Protein AF-A0A0S8CHD1-F1 (afdb_monomer_lite)

pLDDT: mean 83.6, std 21.42, range [40.16, 98.88]

Secondary structure (DSSP, 8-state):
-------------------------SSHHHHHHHHHHHHHHHHHHHHHTTGGG-S-HHHHHHHHHHHHHIIIII--SHHHHHHHHHHHHHHHHHHHHH-TT-HHHHHHHHHHHHHHHHHH-

Sequence (121 aa):
MMSRYVGLGVLLLIIGIFCCPRGVLKAEDSIDRQFPVDLERELESLERDGTAYSKDPDRLLRLASLYLDLGYGGYVEREKKVAAFQEGARVAQKALDLRESSADAHFLYAANLGSAAELQG

Radius of gyration: 26.22 Å; chains: 1; bounding box: 28×68×70 Å

Structure (mmCIF, N/CA/C/O backbone):
data_AF-A0A0S8CHD1-F1
#
_entry.id   AF-A0A0S8CHD1-F1
#
loop_
_atom_site.group_PDB
_atom_site.id
_atom_site.type_symbol
_atom_site.label_atom_id
_atom_site.label_alt_id
_atom_site.label_comp_id
_atom_site.label_asym_id
_atom_site.label_entity_id
_atom_site.label_seq_id
_atom_site.pdbx_PDB_ins_code
_atom_site.Cartn_x
_atom_site.Cartn_y
_atom_site.Cartn_z
_atom_site.occupancy
_atom_site.B_iso_or_equiv
_atom_site.auth_seq_id
_atom_site.auth_comp_id
_atom_site.auth_asym_id
_atom_site.auth_atom_id
_atom_site.pdbx_PDB_model_num
ATOM 1 N N . MET A 1 1 ? 10.394 -53.719 -44.410 1.00 45.16 1 MET A N 1
ATOM 2 C CA . MET A 1 1 ? 11.456 -52.706 -44.590 1.00 45.16 1 MET A CA 1
ATOM 3 C C . MET A 1 1 ? 11.428 -52.282 -46.055 1.00 45.16 1 MET A C 1
ATOM 5 O O . MET A 1 1 ? 11.397 -53.167 -46.894 1.00 45.16 1 MET A O 1
ATOM 9 N N . MET A 1 2 ? 11.388 -50.968 -46.318 1.00 40.81 2 MET A N 1
ATOM 10 C CA . MET A 1 2 ? 11.437 -50.290 -47.632 1.00 40.81 2 MET A CA 1
ATOM 11 C C . MET A 1 2 ? 10.155 -50.281 -48.489 1.00 40.81 2 MET A C 1
ATOM 13 O O . MET A 1 2 ? 9.961 -51.125 -49.353 1.00 40.81 2 MET A O 1
ATOM 17 N N . SER A 1 3 ? 9.348 -49.225 -48.325 1.00 44.91 3 SER A N 1
ATOM 18 C CA . SER A 1 3 ? 8.516 -48.680 -49.406 1.00 44.91 3 SER A CA 1
ATOM 19 C C . SER A 1 3 ? 9.096 -47.315 -49.791 1.00 44.91 3 SER A C 1
ATOM 21 O O . SER A 1 3 ? 9.226 -46.432 -48.944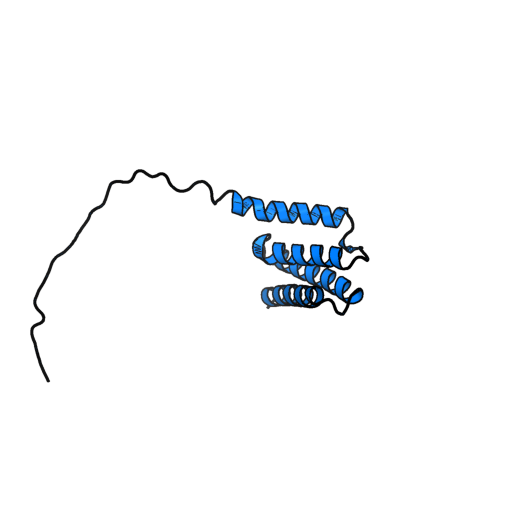 1.00 44.91 3 SER A O 1
ATOM 23 N N . ARG A 1 4 ? 9.567 -47.199 -51.037 1.00 51.22 4 ARG A N 1
ATOM 24 C CA . ARG A 1 4 ? 10.183 -46.004 -51.639 1.00 51.22 4 ARG A CA 1
ATOM 25 C C . ARG A 1 4 ? 9.171 -45.351 -52.586 1.00 51.22 4 ARG A C 1
ATOM 27 O O . ARG A 1 4 ? 8.297 -46.039 -53.097 1.00 51.22 4 ARG A O 1
ATOM 34 N N . TYR A 1 5 ? 9.409 -44.069 -52.872 1.00 48.31 5 TYR A N 1
ATOM 35 C CA . TYR A 1 5 ? 8.730 -43.183 -53.835 1.00 48.31 5 TYR A CA 1
ATOM 36 C C . TYR A 1 5 ? 7.567 -42.348 -53.284 1.00 48.31 5 TYR A C 1
ATOM 38 O O . TYR A 1 5 ? 6.410 -42.504 -53.656 1.00 48.31 5 TYR A O 1
ATOM 46 N N . VAL A 1 6 ? 7.928 -41.373 -52.443 1.00 51.12 6 VAL A N 1
ATOM 47 C CA . VAL A 1 6 ? 7.167 -40.126 -52.294 1.00 51.12 6 VAL A CA 1
ATOM 48 C C . VAL A 1 6 ? 7.444 -39.275 -53.532 1.00 51.12 6 VAL A C 1
ATOM 50 O O . VAL A 1 6 ? 8.598 -38.998 -53.862 1.00 51.12 6 VAL A O 1
ATOM 53 N N . GLY A 1 7 ? 6.368 -38.945 -54.241 1.00 42.25 7 GLY A N 1
ATOM 54 C CA . GLY A 1 7 ? 6.369 -38.182 -55.477 1.00 42.25 7 GLY A CA 1
ATOM 55 C C . GLY A 1 7 ? 6.940 -36.779 -55.308 1.00 42.25 7 GLY A C 1
ATOM 56 O O . GLY A 1 7 ? 6.592 -36.032 -54.397 1.00 42.25 7 GLY A O 1
ATOM 57 N N . LEU A 1 8 ? 7.812 -36.459 -56.253 1.00 50.09 8 LEU A N 1
ATOM 58 C CA . LEU A 1 8 ? 8.319 -35.148 -56.609 1.00 50.09 8 LEU A CA 1
ATOM 59 C C . LEU A 1 8 ? 7.139 -34.215 -56.943 1.00 50.09 8 LEU A C 1
ATOM 61 O O . LEU A 1 8 ? 6.443 -34.427 -57.932 1.00 50.09 8 LEU A O 1
ATOM 65 N N . GLY A 1 9 ? 6.912 -33.195 -56.120 1.00 40.16 9 GLY A N 1
ATOM 66 C CA . GLY A 1 9 ? 5.861 -32.195 -56.317 1.00 40.16 9 GLY A CA 1
ATOM 67 C C . GLY A 1 9 ? 6.353 -30.818 -55.904 1.00 40.16 9 GLY A C 1
ATOM 68 O O . GLY A 1 9 ? 5.960 -30.288 -54.872 1.00 40.16 9 GLY A O 1
ATOM 69 N N . VAL A 1 10 ? 7.272 -30.272 -56.696 1.00 48.75 10 VAL A N 1
ATOM 70 C CA . VAL A 1 10 ? 7.695 -28.874 -56.627 1.00 48.75 10 VAL A CA 1
ATOM 71 C C . VAL A 1 10 ? 6.518 -28.006 -57.069 1.00 48.75 10 VAL A C 1
ATOM 73 O O . VAL A 1 10 ? 6.137 -28.048 -58.235 1.00 48.75 10 VAL A O 1
ATOM 76 N N . LEU A 1 11 ? 5.977 -27.183 -56.171 1.00 42.44 11 LEU A N 1
ATOM 77 C CA . LEU A 1 11 ? 5.302 -25.953 -56.574 1.00 42.44 11 LEU A CA 1
ATOM 78 C C . LEU A 1 11 ? 5.588 -24.849 -55.553 1.00 42.44 11 LEU A C 1
ATOM 80 O O . LEU A 1 11 ? 4.980 -24.755 -54.491 1.00 42.44 11 LEU A O 1
ATOM 84 N N . LEU A 1 12 ? 6.579 -24.037 -55.911 1.00 46.00 12 LEU A N 1
ATOM 85 C CA . LEU A 1 12 ? 6.878 -22.734 -55.335 1.00 46.00 12 LEU A CA 1
ATOM 86 C C . LEU A 1 12 ? 5.652 -21.823 -55.473 1.00 46.00 12 LEU A C 1
ATOM 88 O O . LEU A 1 12 ? 5.236 -21.537 -56.594 1.00 46.00 12 LEU A O 1
ATOM 92 N N . LEU A 1 13 ? 5.119 -21.318 -54.359 1.00 43.66 13 LEU A N 1
ATOM 93 C CA . LEU A 1 13 ? 4.198 -20.181 -54.364 1.00 43.66 13 LEU A CA 1
ATOM 94 C C . LEU A 1 13 ? 4.924 -18.982 -53.750 1.00 43.66 13 LEU A C 1
ATOM 96 O O . LEU A 1 13 ? 5.023 -18.819 -52.537 1.00 43.66 13 LEU A O 1
ATOM 100 N N . ILE A 1 14 ? 5.521 -18.200 -54.643 1.00 53.75 14 ILE A N 1
ATOM 101 C CA . ILE A 1 14 ? 6.293 -16.993 -54.374 1.00 53.75 14 ILE A CA 1
ATOM 102 C C . ILE A 1 14 ? 5.378 -15.798 -54.701 1.00 53.75 14 ILE A C 1
ATOM 104 O O . ILE A 1 14 ? 4.927 -15.659 -55.832 1.00 53.75 14 ILE A O 1
ATOM 108 N N . ILE A 1 15 ? 5.183 -14.935 -53.700 1.00 52.44 15 ILE A N 1
ATOM 109 C CA . ILE A 1 15 ? 4.872 -13.494 -53.783 1.00 52.44 15 ILE A CA 1
ATOM 110 C C . ILE A 1 15 ? 3.468 -13.097 -54.276 1.00 52.44 15 ILE A C 1
ATOM 112 O O . ILE A 1 15 ? 3.199 -12.942 -55.461 1.00 52.44 15 ILE A O 1
ATOM 116 N N . GLY A 1 16 ? 2.624 -12.752 -53.300 1.00 43.81 16 GLY A N 1
ATOM 117 C CA . GLY A 1 16 ? 1.519 -11.801 -53.435 1.00 43.81 16 GLY A CA 1
ATOM 118 C C . GLY A 1 16 ? 1.711 -10.648 -52.449 1.00 43.81 16 GLY A C 1
ATOM 119 O O . GLY A 1 16 ? 0.985 -10.530 -51.468 1.00 43.81 16 GLY A O 1
ATOM 120 N N . ILE A 1 17 ? 2.756 -9.846 -52.664 1.00 61.22 17 ILE A N 1
ATOM 121 C CA . ILE A 1 17 ? 2.949 -8.552 -52.002 1.00 61.22 17 ILE A CA 1
ATOM 122 C C . ILE A 1 17 ? 2.082 -7.517 -52.734 1.00 61.22 17 ILE A C 1
ATOM 124 O O . ILE A 1 17 ? 2.047 -7.506 -53.960 1.00 61.22 17 ILE A O 1
ATOM 128 N N . PHE A 1 18 ? 1.499 -6.601 -51.952 1.00 51.38 18 PHE A N 1
ATOM 129 C CA . PHE A 1 18 ? 0.943 -5.296 -52.340 1.00 51.38 18 PHE A CA 1
ATOM 130 C C . PHE A 1 18 ? -0.559 -5.214 -52.674 1.00 51.38 18 PHE A C 1
ATOM 132 O O . PHE A 1 18 ? -0.959 -5.264 -53.828 1.00 51.38 18 PHE A O 1
ATOM 139 N N . CYS A 1 19 ? -1.375 -4.917 -51.653 1.00 42.34 19 CYS A N 1
ATOM 140 C CA . CYS A 1 19 ? -2.244 -3.729 -51.677 1.00 42.34 19 CYS A CA 1
ATOM 141 C C . CYS A 1 19 ? -2.765 -3.419 -50.259 1.00 42.34 19 CYS A C 1
ATOM 143 O O . CYS A 1 19 ? -3.839 -3.852 -49.855 1.00 42.34 19 CYS A O 1
ATOM 145 N N . CYS A 1 20 ? -1.985 -2.664 -49.484 1.00 43.50 20 CYS A N 1
ATOM 146 C CA . CYS A 1 20 ? -2.518 -1.911 -48.347 1.00 43.50 20 CYS A CA 1
ATOM 147 C C . CYS A 1 20 ? -3.349 -0.739 -48.906 1.00 43.50 20 CYS A C 1
ATOM 149 O O . CYS A 1 20 ? -2.931 -0.124 -49.888 1.00 43.50 20 CYS A O 1
ATOM 151 N N . PRO A 1 21 ? -4.413 -0.323 -48.209 1.00 49.16 21 PRO A N 1
ATOM 152 C CA . PRO A 1 21 ? -4.235 0.948 -47.531 1.00 49.16 21 PRO A CA 1
ATOM 153 C C . PRO A 1 21 ? -4.288 0.764 -46.019 1.00 49.16 21 PRO A C 1
ATOM 155 O O . PRO A 1 21 ? -5.255 0.288 -45.432 1.00 49.16 21 PRO A O 1
ATOM 158 N N . ARG A 1 22 ? -3.168 1.180 -45.430 1.00 53.41 22 ARG A N 1
ATOM 159 C CA . ARG A 1 22 ? -2.948 1.499 -44.026 1.00 53.41 22 ARG A CA 1
ATOM 160 C C . ARG A 1 22 ? -4.105 2.339 -43.491 1.00 53.41 22 ARG A C 1
ATOM 162 O O . ARG A 1 22 ? -4.369 3.422 -44.004 1.00 53.41 22 ARG A O 1
ATOM 169 N N . GLY A 1 23 ? -4.717 1.862 -42.420 1.00 46.25 23 GLY A N 1
ATOM 170 C CA . GLY A 1 23 ? -5.707 2.610 -41.657 1.00 46.25 23 GLY A CA 1
ATOM 171 C C . GLY A 1 23 ? -5.963 1.984 -40.294 1.00 46.25 23 GLY A C 1
ATOM 172 O O . GLY A 1 23 ? -7.105 1.922 -39.867 1.00 46.25 23 GLY A O 1
ATOM 173 N N . VAL A 1 24 ? -4.931 1.455 -39.635 1.00 56.62 24 VAL A N 1
ATOM 174 C CA . VAL A 1 24 ? -5.034 0.928 -38.268 1.00 56.62 24 VAL A CA 1
ATOM 175 C C . VAL A 1 24 ? -3.782 1.359 -37.505 1.00 56.62 24 VAL A C 1
ATOM 177 O O . VAL A 1 24 ? -2.696 1.337 -38.082 1.00 56.62 24 VAL A O 1
ATOM 180 N N . LEU A 1 25 ? -3.973 1.723 -36.231 1.00 53.03 25 LEU A N 1
ATOM 181 C CA . LEU A 1 25 ? -3.002 2.139 -35.200 1.00 53.03 25 LEU A CA 1
ATOM 182 C C . LEU A 1 25 ? -2.797 3.652 -35.034 1.00 53.03 25 LEU A C 1
ATOM 184 O O . LEU A 1 25 ? -1.810 4.211 -35.506 1.00 53.03 25 LEU A O 1
ATOM 188 N N . LYS A 1 26 ? -3.689 4.294 -34.262 1.00 49.97 26 LYS A N 1
ATOM 189 C CA . LYS A 1 26 ? -3.318 5.416 -33.375 1.00 49.97 26 LYS A CA 1
ATOM 190 C C . LYS A 1 26 ? -4.384 5.673 -32.293 1.00 49.97 26 LYS A C 1
ATOM 192 O O . LYS A 1 26 ? -5.024 6.717 -32.304 1.00 49.97 26 LYS A O 1
ATOM 197 N N . ALA A 1 27 ? -4.617 4.711 -31.396 1.00 51.88 27 ALA A N 1
ATOM 198 C CA . ALA A 1 27 ? -5.503 4.920 -30.237 1.00 51.88 27 ALA A CA 1
ATOM 199 C C . ALA A 1 27 ? -5.080 4.182 -28.947 1.00 51.88 27 ALA A C 1
ATOM 201 O O . ALA A 1 27 ? -5.509 4.584 -27.872 1.00 51.88 27 ALA A O 1
ATOM 202 N N . GLU A 1 28 ? -4.218 3.162 -29.012 1.00 52.41 28 GLU A N 1
ATOM 203 C CA . GLU A 1 28 ? -3.793 2.411 -27.811 1.00 52.41 28 GLU A CA 1
ATOM 204 C C . GLU A 1 28 ? -2.731 3.148 -26.969 1.00 52.41 28 GLU A C 1
ATOM 206 O O . GLU A 1 28 ? -2.779 3.122 -25.746 1.00 52.41 28 GLU A O 1
ATOM 211 N N . ASP A 1 29 ? -1.846 3.929 -27.595 1.00 53.62 29 ASP A N 1
ATOM 212 C CA . ASP A 1 29 ? -0.690 4.558 -26.924 1.00 53.62 29 ASP A CA 1
ATOM 213 C C . ASP A 1 29 ? -1.041 5.756 -26.004 1.00 53.62 29 ASP A C 1
ATOM 215 O O . ASP A 1 29 ? -0.178 6.323 -25.328 1.00 53.62 29 ASP A O 1
ATOM 219 N N . SER A 1 30 ? -2.297 6.211 -26.000 1.00 54.22 30 SER A N 1
ATOM 220 C CA . SER A 1 30 ? -2.767 7.279 -25.103 1.00 54.22 30 SER A CA 1
ATOM 221 C C . SER A 1 30 ? -3.443 6.755 -23.841 1.00 54.22 30 SER A C 1
ATOM 223 O O . SER A 1 30 ? -3.397 7.441 -22.827 1.00 54.22 30 SER A O 1
ATOM 225 N N . ILE A 1 31 ? -4.056 5.566 -23.884 1.00 58.50 31 ILE A N 1
ATOM 226 C CA . ILE A 1 31 ? -4.758 4.998 -22.723 1.00 58.50 31 ILE A CA 1
ATOM 227 C C . ILE A 1 31 ? -3.745 4.440 -21.717 1.00 58.50 31 ILE A C 1
ATOM 229 O O . ILE A 1 31 ? -3.820 4.775 -20.536 1.00 58.50 31 ILE A O 1
ATOM 233 N N . ASP A 1 32 ? -2.727 3.721 -22.195 1.00 60.28 32 ASP A N 1
ATOM 234 C CA . ASP A 1 32 ? -1.677 3.151 -21.338 1.00 60.28 32 ASP A CA 1
ATOM 235 C C . ASP A 1 32 ? -0.827 4.218 -20.634 1.00 60.28 32 ASP A C 1
ATOM 237 O O . ASP A 1 32 ? -0.371 4.010 -19.515 1.00 60.28 32 ASP A O 1
ATOM 241 N N . ARG A 1 33 ? -0.638 5.397 -21.248 1.00 60.66 33 ARG A N 1
ATOM 242 C CA . ARG A 1 33 ? 0.077 6.520 -20.611 1.00 60.66 33 ARG A CA 1
ATOM 243 C C . ARG A 1 33 ? -0.768 7.298 -19.609 1.00 60.66 33 ARG A C 1
ATOM 245 O O . ARG A 1 33 ? -0.204 7.932 -18.721 1.00 60.66 33 ARG A O 1
ATOM 252 N N . GLN A 1 34 ? -2.091 7.278 -19.750 1.00 64.44 34 GLN A N 1
ATOM 253 C CA . GLN A 1 34 ? -2.987 8.001 -18.852 1.00 64.44 34 GLN A CA 1
ATOM 254 C C . GLN A 1 34 ? -3.144 7.264 -17.513 1.00 64.44 34 GLN A C 1
ATOM 256 O O . GLN A 1 34 ? -3.208 7.907 -16.468 1.00 64.44 34 GLN A O 1
ATOM 261 N N . PHE A 1 35 ? -3.124 5.927 -17.539 1.00 73.44 35 PHE A N 1
ATOM 262 C CA . PHE A 1 35 ? -3.338 5.088 -16.360 1.00 73.44 35 PHE A CA 1
ATOM 263 C C . PHE A 1 35 ? -2.336 5.354 -15.212 1.00 73.44 35 PHE A C 1
ATOM 265 O O . PHE A 1 35 ? -2.798 5.646 -14.110 1.00 73.44 35 PHE A O 1
ATOM 272 N N . PRO A 1 36 ? -1.000 5.380 -15.423 1.00 77.44 36 PRO A N 1
ATOM 273 C CA . PRO A 1 36 ? -0.045 5.710 -14.359 1.00 77.44 36 PRO A CA 1
ATOM 274 C C . PRO A 1 36 ? -0.262 7.097 -13.747 1.00 77.44 36 PRO A C 1
ATOM 276 O O . PRO A 1 36 ? -0.191 7.265 -12.532 1.00 77.44 36 PRO A O 1
ATOM 279 N N . VAL A 1 37 ? -0.566 8.090 -14.588 1.00 81.75 37 VAL A N 1
ATOM 280 C CA . VAL A 1 37 ? -0.754 9.480 -14.153 1.00 81.75 37 VAL A CA 1
ATOM 281 C C . VAL A 1 37 ? -2.011 9.624 -13.294 1.00 81.75 37 VAL A C 1
ATOM 283 O O . VAL A 1 37 ? -2.030 10.404 -12.341 1.00 81.75 37 VAL A O 1
ATOM 286 N N . ASP A 1 38 ? -3.072 8.888 -13.615 1.00 90.75 38 ASP A N 1
ATOM 287 C CA . ASP A 1 38 ? -4.307 8.926 -12.836 1.00 90.75 38 ASP A CA 1
ATOM 288 C C . ASP A 1 38 ? -4.124 8.271 -11.455 1.00 90.75 38 ASP A C 1
ATOM 290 O O . ASP A 1 38 ? -4.608 8.823 -10.465 1.00 90.75 38 ASP A O 1
ATOM 294 N N . LEU A 1 39 ? -3.336 7.190 -11.358 1.00 93.81 39 LEU A N 1
ATOM 295 C CA . LEU A 1 39 ? -2.983 6.569 -10.074 1.00 93.81 39 LEU A CA 1
ATOM 296 C C . LEU A 1 39 ? -2.139 7.496 -9.185 1.00 93.81 39 LEU A C 1
ATOM 298 O O . LEU A 1 39 ? -2.394 7.601 -7.987 1.00 93.81 39 LEU A O 1
ATOM 302 N N . GLU A 1 40 ? -1.155 8.202 -9.750 1.00 94.06 40 GLU A N 1
ATOM 303 C CA . GLU A 1 40 ? -0.337 9.162 -8.992 1.00 94.06 40 GLU A CA 1
ATOM 304 C C . GLU A 1 40 ? -1.181 10.326 -8.455 1.00 94.06 40 GLU A C 1
ATOM 306 O O . GLU A 1 40 ? -1.054 10.706 -7.291 1.00 94.06 40 GLU A O 1
ATOM 311 N N . ARG A 1 41 ? -2.102 10.865 -9.264 1.00 95.00 41 ARG A N 1
ATOM 312 C CA . ARG A 1 41 ? -3.029 11.915 -8.809 1.00 95.00 41 ARG A CA 1
ATOM 313 C C . ARG A 1 41 ? -3.948 11.427 -7.698 1.00 95.00 41 ARG A C 1
ATOM 315 O O . ARG A 1 41 ? -4.234 12.178 -6.763 1.00 95.00 41 ARG A O 1
ATOM 322 N N . GLU A 1 42 ? -4.434 10.195 -7.809 1.00 95.69 42 GLU A N 1
ATOM 323 C CA . GLU A 1 42 ? -5.248 9.581 -6.766 1.00 95.69 42 GLU A CA 1
ATOM 324 C C . GLU A 1 42 ? -4.443 9.417 -5.473 1.00 95.69 42 GLU A C 1
ATOM 326 O O . GLU A 1 42 ? -4.950 9.741 -4.396 1.00 95.69 42 GLU A O 1
ATOM 331 N N . LEU A 1 43 ? -3.171 9.019 -5.579 1.00 97.00 43 LEU A N 1
ATOM 332 C CA . LEU A 1 43 ? -2.281 8.869 -4.431 1.00 97.00 43 LEU A CA 1
ATOM 333 C C . LEU A 1 43 ? -2.080 10.212 -3.736 1.00 97.00 43 LEU A C 1
ATOM 335 O O . LEU A 1 43 ? -2.335 10.326 -2.537 1.00 97.00 43 LEU A O 1
ATOM 339 N N . GLU A 1 44 ? -1.718 11.245 -4.495 1.00 96.44 44 GLU A N 1
ATOM 340 C CA . GLU A 1 44 ? -1.557 12.597 -3.966 1.00 96.44 44 GLU A CA 1
ATOM 341 C C . GLU A 1 44 ? -2.832 13.099 -3.275 1.00 96.44 44 GLU A C 1
ATOM 343 O O . GLU A 1 44 ? -2.759 13.759 -2.238 1.00 96.44 44 GLU A O 1
ATOM 348 N N . SER A 1 45 ? -4.013 12.801 -3.827 1.00 97.50 45 SER A N 1
ATOM 349 C CA . SER A 1 45 ? -5.285 13.173 -3.203 1.00 97.50 45 SER A CA 1
ATOM 350 C C . SER A 1 45 ? -5.482 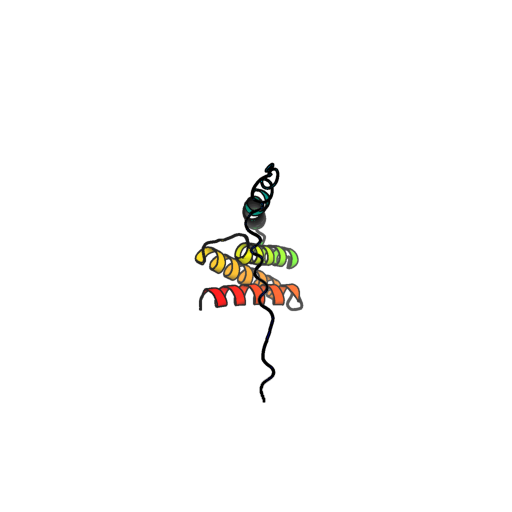12.460 -1.866 1.00 97.50 45 SER A C 1
ATOM 352 O O . SER A 1 45 ? -5.803 13.105 -0.868 1.00 97.50 45 SER A O 1
ATOM 354 N N . LEU A 1 46 ? -5.273 11.141 -1.819 1.00 96.06 46 LEU A N 1
ATOM 355 C CA . LEU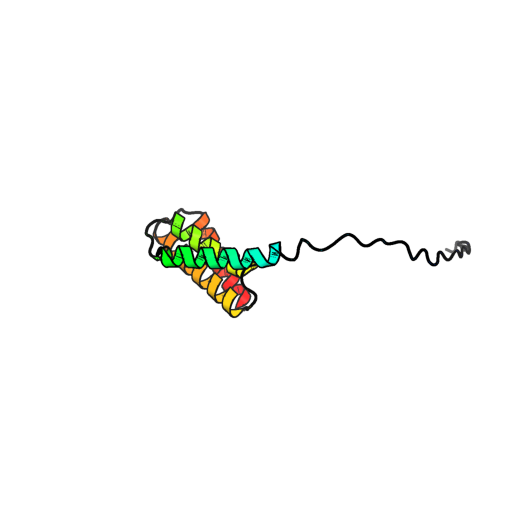 A 1 46 ? -5.446 10.355 -0.596 1.00 96.06 46 LEU A CA 1
ATOM 356 C C . LEU A 1 46 ? -4.436 10.744 0.490 1.00 96.06 46 LEU A C 1
ATOM 358 O O . LEU A 1 46 ? -4.799 10.763 1.673 1.00 96.06 46 LEU A O 1
ATOM 362 N N . GLU A 1 47 ? -3.199 11.065 0.110 1.00 94.25 47 GLU A N 1
ATOM 363 C CA . GLU A 1 47 ? -2.151 11.536 1.018 1.00 94.25 47 GLU A CA 1
ATOM 364 C C . GLU A 1 47 ? -2.468 12.924 1.585 1.00 94.25 47 GLU A C 1
ATOM 366 O O . GLU A 1 47 ? -2.388 13.110 2.803 1.00 94.25 47 GLU A O 1
ATOM 371 N N . ARG A 1 48 ? -2.905 13.877 0.747 1.00 96.12 48 ARG A N 1
ATOM 372 C CA . ARG A 1 48 ? -3.342 15.214 1.201 1.00 96.12 48 ARG A CA 1
ATOM 373 C C . ARG A 1 48 ? -4.518 15.141 2.167 1.00 96.12 48 ARG A C 1
ATOM 375 O O . ARG A 1 48 ? -4.550 15.886 3.144 1.00 96.12 48 ARG A O 1
ATOM 382 N N . ASP A 1 49 ? -5.433 14.207 1.936 1.00 95.25 49 ASP A N 1
ATOM 383 C CA . ASP A 1 49 ? -6.576 13.958 2.816 1.00 95.25 49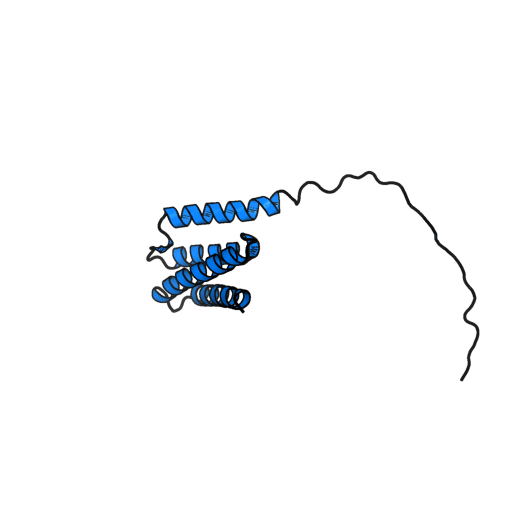 ASP A CA 1
ATOM 384 C C . ASP A 1 49 ? -6.187 13.217 4.112 1.00 95.25 49 ASP A C 1
ATOM 386 O O . ASP A 1 49 ? -7.047 12.886 4.931 1.00 95.25 49 ASP A O 1
ATOM 390 N N . GLY A 1 50 ? -4.897 12.924 4.315 1.00 95.44 50 GLY A N 1
ATOM 391 C CA . GLY A 1 50 ? -4.384 12.284 5.522 1.00 95.44 50 GLY A CA 1
ATOM 392 C C . GLY A 1 50 ? -4.813 10.826 5.660 1.00 95.44 50 GLY A C 1
ATOM 393 O O . GLY A 1 50 ? -4.879 10.304 6.776 1.00 95.44 50 GLY A O 1
ATOM 394 N N . THR A 1 51 ? -5.106 10.144 4.549 1.00 95.56 51 THR A N 1
ATOM 395 C CA . THR A 1 51 ? -5.659 8.782 4.565 1.00 95.56 51 THR A CA 1
ATOM 396 C C . THR A 1 51 ? -4.748 7.790 5.288 1.00 95.56 51 THR A C 1
ATOM 398 O O . THR A 1 51 ? -5.246 6.961 6.047 1.00 95.56 51 THR A O 1
ATOM 401 N N . ALA A 1 52 ? -3.423 7.940 5.186 1.00 94.81 52 ALA A N 1
ATOM 402 C CA . ALA A 1 52 ? -2.456 7.131 5.933 1.00 94.81 52 ALA A CA 1
ATOM 403 C C . ALA A 1 52 ? -2.642 7.209 7.467 1.00 94.81 52 ALA A C 1
ATOM 405 O O . ALA A 1 52 ? -2.295 6.275 8.199 1.00 94.81 52 ALA A O 1
ATOM 406 N N . TYR A 1 53 ? -3.233 8.294 7.979 1.00 96.19 53 TYR A N 1
ATOM 407 C CA . TYR A 1 53 ? -3.517 8.512 9.401 1.00 96.19 53 TYR A CA 1
ATOM 408 C C . TYR A 1 53 ? -4.946 8.143 9.809 1.00 96.19 53 TYR A C 1
ATOM 410 O O . TYR A 1 53 ? -5.233 8.112 11.005 1.00 96.19 53 TYR A O 1
ATOM 418 N N . SER A 1 54 ? -5.796 7.768 8.853 1.00 97.06 54 SER A N 1
ATOM 419 C CA . SER A 1 54 ? -7.177 7.352 9.089 1.00 97.06 54 SER A CA 1
ATOM 420 C C . SER A 1 54 ? -7.294 6.258 10.160 1.00 97.06 54 SER A C 1
ATOM 422 O O . SER A 1 54 ? -6.400 5.419 10.322 1.00 97.06 54 SER A O 1
ATOM 424 N N . LYS A 1 55 ? -8.416 6.282 10.889 1.00 97.75 55 LYS A N 1
ATOM 425 C CA . LYS A 1 55 ? -8.886 5.196 11.771 1.00 97.75 55 LYS A CA 1
ATOM 426 C C . LYS A 1 55 ? -9.983 4.348 11.120 1.00 97.75 55 LYS A C 1
ATOM 428 O O . LYS A 1 55 ? -10.504 3.439 11.752 1.00 97.75 55 LYS A O 1
ATOM 433 N N . ASP A 1 56 ? -10.345 4.678 9.886 1.00 98.12 56 ASP A N 1
ATOM 434 C CA . ASP A 1 56 ? -11.247 3.899 9.048 1.00 98.12 56 ASP A CA 1
ATOM 435 C C . ASP A 1 56 ? -10.423 2.869 8.250 1.00 98.12 56 ASP A C 1
ATOM 437 O O . ASP A 1 56 ? -9.612 3.287 7.407 1.00 98.12 56 ASP A O 1
ATOM 441 N N . PRO A 1 57 ? -10.597 1.555 8.511 1.00 98.00 57 PRO A N 1
ATOM 442 C CA . PRO A 1 57 ? -9.891 0.496 7.800 1.00 98.00 57 PRO A CA 1
ATOM 443 C C . PRO A 1 57 ? -10.124 0.530 6.292 1.00 98.00 57 PRO A C 1
ATOM 445 O O . PRO A 1 57 ? -9.184 0.295 5.544 1.00 98.00 57 PRO A O 1
ATOM 448 N N . ASP A 1 58 ? -11.323 0.874 5.820 1.00 98.25 58 ASP A N 1
ATOM 449 C CA . ASP A 1 58 ? -11.647 0.801 4.391 1.00 98.25 58 ASP A CA 1
ATOM 450 C C . ASP A 1 58 ? -10.892 1.878 3.599 1.00 98.25 58 ASP A C 1
ATOM 452 O O . ASP A 1 58 ? -10.403 1.638 2.493 1.00 98.25 58 ASP A O 1
ATOM 456 N N . ARG A 1 59 ? -10.677 3.049 4.211 1.00 98.12 59 ARG A N 1
ATOM 457 C CA . ARG A 1 59 ? -9.808 4.091 3.647 1.00 98.12 59 ARG A CA 1
ATOM 458 C C . ARG A 1 59 ? -8.343 3.656 3.580 1.00 98.12 59 ARG A C 1
ATOM 460 O O . ARG A 1 59 ? -7.665 3.965 2.602 1.00 98.12 59 ARG A O 1
ATOM 467 N N . LEU A 1 60 ? -7.851 2.949 4.599 1.00 98.69 60 LEU A N 1
ATOM 468 C CA . LEU A 1 60 ? -6.486 2.413 4.600 1.00 98.69 60 LEU A CA 1
ATOM 469 C C . LEU A 1 60 ? -6.322 1.323 3.536 1.00 98.69 60 LEU A C 1
ATOM 471 O O . LEU A 1 60 ? -5.334 1.337 2.810 1.00 98.69 60 LEU A O 1
ATOM 475 N N . LEU A 1 61 ? -7.304 0.432 3.382 1.00 98.75 61 LEU A N 1
ATOM 476 C CA . LEU A 1 61 ? -7.290 -0.602 2.343 1.00 98.75 61 LEU A CA 1
ATOM 477 C C . LEU A 1 61 ? -7.266 -0.000 0.942 1.00 98.75 61 LEU A C 1
ATOM 479 O O . LEU A 1 61 ? -6.503 -0.457 0.095 1.00 98.75 61 LEU A O 1
ATOM 483 N N . ARG A 1 62 ? -8.028 1.074 0.716 1.00 98.38 62 ARG A N 1
ATOM 484 C CA . ARG A 1 62 ? -8.004 1.809 -0.551 1.00 98.38 62 ARG A CA 1
ATOM 485 C C . ARG A 1 62 ? -6.613 2.351 -0.876 1.00 98.38 62 ARG A C 1
ATOM 487 O O . ARG A 1 62 ? -6.142 2.187 -1.995 1.00 98.38 62 ARG A O 1
ATOM 494 N N . LEU A 1 63 ? -5.941 2.943 0.110 1.00 98.69 63 LEU A N 1
ATOM 495 C CA . LEU A 1 63 ? -4.577 3.446 -0.056 1.00 98.69 63 LEU A CA 1
ATOM 496 C C . LEU A 1 63 ? -3.562 2.306 -0.268 1.00 98.69 63 LEU A C 1
ATOM 498 O O . LEU A 1 63 ? -2.702 2.409 -1.136 1.00 98.69 63 LEU A O 1
ATOM 502 N N . ALA A 1 64 ? -3.679 1.200 0.470 1.00 98.75 64 ALA A N 1
ATOM 503 C CA . ALA A 1 64 ? -2.804 0.039 0.302 1.00 98.75 64 ALA A CA 1
ATOM 504 C C . ALA A 1 64 ? -2.961 -0.640 -1.072 1.00 98.75 64 ALA A C 1
ATOM 506 O O . ALA A 1 64 ? -1.968 -1.075 -1.656 1.00 98.75 64 ALA A O 1
ATOM 507 N N . SER A 1 65 ? -4.191 -0.713 -1.594 1.00 98.62 65 SER A N 1
ATOM 508 C CA . SER A 1 65 ? -4.468 -1.200 -2.951 1.00 98.62 65 SER A CA 1
ATOM 509 C C . SER A 1 65 ? -3.832 -0.299 -4.002 1.00 98.62 65 SER A C 1
ATOM 511 O O . SER A 1 65 ? -3.180 -0.794 -4.911 1.00 98.62 65 SER A O 1
ATOM 513 N N . LEU A 1 66 ? -3.945 1.021 -3.844 1.00 98.50 66 LEU A N 1
ATOM 514 C CA . LEU A 1 66 ? -3.365 1.967 -4.792 1.00 98.50 66 LEU A CA 1
ATOM 515 C C . LEU A 1 66 ? -1.837 1.851 -4.878 1.00 98.50 66 LEU A C 1
ATOM 517 O O . LEU A 1 66 ? -1.271 1.902 -5.967 1.00 98.50 66 LEU A O 1
ATOM 521 N N . TYR A 1 67 ? -1.160 1.646 -3.746 1.00 98.69 67 TYR A N 1
ATOM 522 C CA . TYR A 1 67 ? 0.278 1.371 -3.752 1.00 98.69 67 TYR A CA 1
ATOM 523 C C . TYR A 1 67 ? 0.632 0.063 -4.476 1.00 98.69 67 TYR A C 1
ATOM 525 O O . TYR A 1 67 ? 1.636 0.019 -5.189 1.00 98.69 67 TYR A O 1
ATOM 533 N N . LEU A 1 68 ? -0.196 -0.978 -4.338 1.00 98.56 68 LEU A N 1
ATOM 534 C CA . LEU A 1 68 ? -0.019 -2.235 -5.068 1.00 98.56 68 LEU A CA 1
ATOM 535 C C . LEU A 1 68 ? -0.167 -2.016 -6.585 1.00 98.56 68 LEU A C 1
ATOM 537 O O . LEU A 1 68 ? 0.683 -2.462 -7.358 1.00 98.56 68 LEU A O 1
ATOM 541 N N . ASP A 1 69 ? -1.193 -1.270 -7.002 1.00 97.69 69 ASP A N 1
ATOM 542 C CA . ASP A 1 69 ? -1.450 -0.932 -8.408 1.00 97.69 69 ASP A CA 1
ATOM 543 C C . ASP A 1 69 ? -0.312 -0.088 -9.006 1.00 97.69 69 ASP A C 1
ATOM 545 O O . ASP A 1 69 ? 0.160 -0.361 -10.115 1.00 97.69 69 ASP A O 1
ATOM 549 N N . LEU A 1 70 ? 0.205 0.887 -8.249 1.00 97.44 70 LEU A N 1
ATOM 550 C CA . LEU A 1 70 ? 1.377 1.673 -8.638 1.00 97.44 70 LEU A CA 1
ATOM 551 C C . LEU A 1 70 ? 2.625 0.799 -8.798 1.00 97.44 70 LEU A C 1
ATOM 553 O O . LEU A 1 70 ? 3.360 0.954 -9.772 1.00 97.44 70 LEU A O 1
ATOM 557 N N . GLY A 1 71 ? 2.868 -0.147 -7.890 1.00 97.25 71 GLY A N 1
ATOM 558 C CA . GLY A 1 71 ? 4.015 -1.048 -7.994 1.00 97.25 71 GLY A CA 1
ATOM 559 C C . GLY A 1 71 ? 3.944 -1.992 -9.205 1.00 97.25 71 GLY A C 1
ATOM 560 O O . GLY A 1 71 ? 4.971 -2.266 -9.838 1.00 97.25 71 GLY A O 1
ATOM 561 N N . TYR A 1 72 ? 2.750 -2.457 -9.584 1.00 95.62 72 TYR A N 1
ATOM 562 C CA . TYR A 1 72 ? 2.586 -3.318 -10.758 1.00 95.62 72 TYR A CA 1
ATOM 563 C C . TYR A 1 72 ? 2.576 -2.549 -12.080 1.00 95.62 72 TYR A C 1
ATOM 565 O O . TYR A 1 72 ? 3.313 -2.925 -12.996 1.00 95.62 72 TYR A O 1
ATOM 573 N N . GLY A 1 73 ? 1.764 -1.495 -12.177 1.00 89.38 73 GLY A N 1
ATOM 574 C CA . GLY A 1 73 ? 1.460 -0.815 -13.437 1.00 89.38 73 GLY A CA 1
ATOM 575 C C . GLY A 1 73 ? 1.784 0.678 -13.482 1.00 89.38 73 GLY A C 1
ATOM 576 O O . GLY A 1 73 ? 1.835 1.235 -14.574 1.00 89.38 73 GLY A O 1
ATOM 577 N N . GLY A 1 74 ? 2.012 1.332 -12.339 1.00 90.25 74 GLY A N 1
ATOM 578 C CA . GLY A 1 74 ? 2.286 2.775 -12.289 1.00 90.25 74 GLY A CA 1
ATOM 579 C C . GLY A 1 74 ? 3.761 3.141 -12.465 1.00 90.25 74 GLY A C 1
ATOM 580 O O . GLY A 1 74 ? 4.099 4.037 -13.234 1.00 90.25 74 GLY A O 1
ATOM 581 N N . TYR A 1 75 ? 4.659 2.440 -11.776 1.00 94.50 75 TYR A N 1
ATOM 582 C CA . TYR A 1 75 ? 6.090 2.737 -11.777 1.00 94.50 75 TYR A CA 1
ATOM 583 C C . TYR A 1 75 ? 6.878 1.813 -12.699 1.00 94.50 75 TYR A C 1
ATOM 585 O O . TYR A 1 75 ? 6.531 0.651 -12.894 1.00 94.50 75 TYR A O 1
ATOM 593 N N . VAL A 1 76 ? 7.981 2.321 -13.251 1.00 93.56 76 VAL A N 1
ATOM 594 C CA . VAL A 1 76 ? 8.905 1.537 -14.088 1.00 93.56 76 VAL A CA 1
ATOM 595 C C . VAL A 1 76 ? 10.175 1.218 -13.309 1.00 93.56 76 VAL A C 1
ATOM 597 O O . VAL A 1 76 ? 10.686 0.101 -13.364 1.00 93.56 76 VAL A O 1
ATOM 600 N N . GLU A 1 77 ? 10.668 2.192 -12.553 1.00 96.38 77 GLU A N 1
ATOM 601 C CA . GLU A 1 77 ? 11.896 2.104 -11.781 1.00 96.38 77 GLU A CA 1
ATOM 602 C C . GLU A 1 77 ? 11.727 1.132 -10.612 1.00 96.38 77 GLU A C 1
ATOM 604 O O . GLU A 1 77 ? 10.804 1.262 -9.800 1.00 96.38 77 GLU A O 1
ATOM 609 N N . ARG A 1 78 ? 12.644 0.162 -10.502 1.00 96.94 78 ARG A N 1
ATOM 610 C CA . ARG A 1 78 ? 12.597 -0.887 -9.475 1.00 96.94 78 ARG A CA 1
ATOM 611 C C . ARG A 1 78 ? 12.511 -0.295 -8.074 1.00 96.94 78 ARG A C 1
ATOM 613 O O . ARG A 1 78 ? 11.736 -0.774 -7.255 1.00 96.94 78 ARG A O 1
ATOM 620 N N . GLU A 1 79 ? 13.272 0.756 -7.806 1.00 97.69 79 GLU A N 1
ATOM 621 C CA . GLU A 1 79 ? 13.320 1.420 -6.507 1.00 97.69 79 GLU A CA 1
ATOM 622 C C . GLU A 1 79 ? 11.959 2.023 -6.138 1.00 97.69 79 GLU A C 1
ATOM 624 O O . GLU A 1 79 ? 11.514 1.870 -5.002 1.00 97.69 79 GLU A O 1
ATOM 629 N N . LYS A 1 80 ? 11.259 2.641 -7.101 1.00 97.44 80 LYS A N 1
ATOM 630 C CA . LYS A 1 80 ? 9.907 3.174 -6.879 1.00 97.44 80 LYS A CA 1
ATOM 631 C C . LYS A 1 80 ? 8.889 2.062 -6.660 1.00 97.44 80 LYS A C 1
ATOM 633 O O . LYS A 1 80 ? 8.057 2.184 -5.768 1.00 97.44 80 LYS A O 1
ATOM 638 N N . LYS A 1 81 ? 8.975 0.965 -7.421 1.00 98.25 81 LYS A N 1
ATOM 639 C CA . LYS A 1 81 ? 8.115 -0.212 -7.214 1.00 98.25 81 LYS A CA 1
ATOM 640 C C . LYS A 1 81 ? 8.277 -0.784 -5.811 1.00 98.25 81 LYS A C 1
ATOM 642 O O . LYS A 1 81 ? 7.293 -0.990 -5.112 1.00 98.25 81 LYS A O 1
ATOM 647 N N . VAL A 1 82 ? 9.524 -0.991 -5.388 1.00 98.56 82 VAL A N 1
ATOM 648 C CA . VAL A 1 82 ? 9.846 -1.479 -4.044 1.00 98.56 82 VAL A CA 1
ATOM 649 C C . VAL A 1 82 ? 9.292 -0.536 -2.978 1.00 98.56 82 VAL A C 1
ATOM 651 O O . VAL A 1 82 ? 8.639 -1.007 -2.051 1.00 98.56 82 VAL A O 1
ATOM 654 N N . ALA A 1 83 ? 9.503 0.775 -3.117 1.00 98.38 83 ALA A N 1
ATOM 655 C CA . ALA A 1 83 ? 8.988 1.758 -2.167 1.00 98.38 83 ALA A CA 1
ATOM 656 C C . ALA A 1 83 ? 7.451 1.741 -2.090 1.00 98.38 83 ALA A C 1
ATOM 658 O O . ALA A 1 83 ? 6.900 1.742 -0.992 1.00 98.38 83 ALA A O 1
ATOM 659 N N . ALA A 1 84 ? 6.767 1.656 -3.237 1.00 98.56 84 ALA A N 1
ATOM 660 C CA . ALA A 1 84 ? 5.312 1.552 -3.294 1.00 98.56 84 ALA A CA 1
ATOM 661 C C . ALA A 1 84 ? 4.820 0.304 -2.555 1.00 98.56 84 ALA A C 1
ATOM 663 O O . ALA A 1 84 ? 4.009 0.411 -1.642 1.00 98.56 84 ALA A O 1
ATOM 664 N N . PHE A 1 85 ? 5.375 -0.868 -2.868 1.00 98.81 85 PHE A N 1
ATOM 665 C CA . PHE A 1 85 ? 4.998 -2.111 -2.201 1.00 98.81 85 PHE A CA 1
ATOM 666 C C . PHE A 1 85 ? 5.276 -2.081 -0.692 1.00 98.81 85 PHE A C 1
ATOM 668 O O . PHE A 1 85 ? 4.449 -2.516 0.104 1.00 98.81 85 PHE A O 1
ATOM 675 N N . GLN A 1 86 ? 6.408 -1.529 -0.256 1.00 98.81 86 GLN A N 1
ATOM 676 C CA . GLN A 1 86 ? 6.698 -1.398 1.175 1.00 98.81 86 GLN A CA 1
ATOM 677 C C . GLN A 1 86 ? 5.681 -0.502 1.889 1.00 98.81 86 GLN A C 1
ATOM 679 O O . GLN A 1 86 ? 5.212 -0.846 2.978 1.00 98.81 86 GLN A O 1
ATOM 684 N N . GLU A 1 87 ? 5.300 0.612 1.270 1.00 98.75 87 GLU A N 1
ATOM 685 C CA . GLU A 1 87 ? 4.323 1.528 1.848 1.00 98.75 87 GLU A CA 1
ATOM 686 C C . GLU A 1 87 ? 2.904 0.939 1.833 1.00 98.75 87 GLU A C 1
ATOM 688 O O . GLU A 1 87 ? 2.189 1.017 2.836 1.00 98.75 87 GLU A O 1
ATOM 693 N N . GLY A 1 88 ? 2.530 0.229 0.765 1.00 98.75 88 GLY A N 1
ATOM 694 C CA . GLY A 1 88 ? 1.289 -0.540 0.689 1.00 98.75 88 GLY A CA 1
ATOM 695 C C . GLY A 1 88 ? 1.183 -1.591 1.796 1.00 98.75 88 GLY A C 1
ATOM 696 O O . GLY A 1 88 ? 0.160 -1.663 2.482 1.00 98.75 88 GLY A O 1
ATOM 697 N N . ALA A 1 89 ? 2.259 -2.342 2.054 1.00 98.88 89 ALA A N 1
ATOM 698 C CA . ALA A 1 89 ? 2.313 -3.298 3.161 1.00 98.88 89 ALA A CA 1
ATOM 699 C C . ALA A 1 89 ? 2.173 -2.594 4.520 1.00 98.88 89 ALA A C 1
ATOM 701 O O . ALA A 1 89 ? 1.397 -3.028 5.371 1.00 98.88 89 ALA A O 1
ATOM 702 N N . ARG A 1 90 ? 2.863 -1.466 4.726 1.00 98.81 90 ARG A N 1
ATOM 703 C CA . ARG A 1 90 ? 2.778 -0.687 5.971 1.00 98.81 90 ARG A CA 1
ATOM 704 C C . ARG A 1 90 ? 1.351 -0.199 6.247 1.00 98.81 90 ARG A C 1
ATOM 706 O O . ARG A 1 90 ? 0.879 -0.268 7.384 1.00 98.81 90 ARG A O 1
ATOM 713 N N . VAL A 1 91 ? 0.655 0.296 5.225 1.00 98.75 91 VAL A N 1
ATOM 714 C CA . VAL A 1 91 ? -0.729 0.777 5.343 1.00 98.75 91 VAL A CA 1
ATOM 715 C C . VAL A 1 91 ? -1.707 -0.383 5.559 1.00 98.75 91 VAL A C 1
ATOM 717 O O . VAL A 1 91 ? -2.586 -0.278 6.417 1.00 98.75 91 VAL A O 1
ATOM 720 N N . ALA A 1 92 ? -1.538 -1.504 4.850 1.00 98.81 92 ALA A N 1
ATOM 721 C CA . ALA A 1 92 ? -2.360 -2.700 5.037 1.00 98.81 92 ALA A CA 1
ATOM 722 C C . ALA A 1 92 ? -2.201 -3.300 6.443 1.00 98.81 92 ALA A C 1
ATOM 724 O O . ALA A 1 92 ? -3.197 -3.673 7.061 1.00 98.81 92 ALA A O 1
ATOM 725 N N . GLN A 1 93 ? -0.981 -3.309 6.994 1.00 98.81 93 GLN A N 1
ATOM 726 C CA . GLN A 1 93 ? -0.740 -3.712 8.382 1.00 98.81 93 GLN A CA 1
ATOM 727 C C . GLN A 1 93 ? -1.531 -2.839 9.359 1.00 98.81 93 GLN A C 1
ATOM 729 O O . GLN A 1 93 ? -2.197 -3.349 10.251 1.00 98.81 93 GLN A O 1
ATOM 734 N N . LYS A 1 94 ? -1.546 -1.518 9.155 1.00 98.69 94 LYS A N 1
ATOM 735 C CA . LYS A 1 94 ? -2.356 -0.627 9.993 1.00 98.69 94 LYS A CA 1
ATOM 736 C C . LYS A 1 94 ? -3.857 -0.935 9.885 1.00 98.69 94 LYS A C 1
ATOM 738 O O . LYS A 1 94 ? -4.580 -0.809 10.870 1.00 98.69 94 LYS A O 1
ATOM 743 N N . ALA A 1 95 ? -4.344 -1.324 8.706 1.00 98.69 95 ALA A N 1
ATOM 744 C CA . ALA A 1 95 ? -5.730 -1.761 8.544 1.00 98.69 95 ALA A CA 1
ATOM 745 C C . ALA A 1 95 ? -6.008 -3.072 9.305 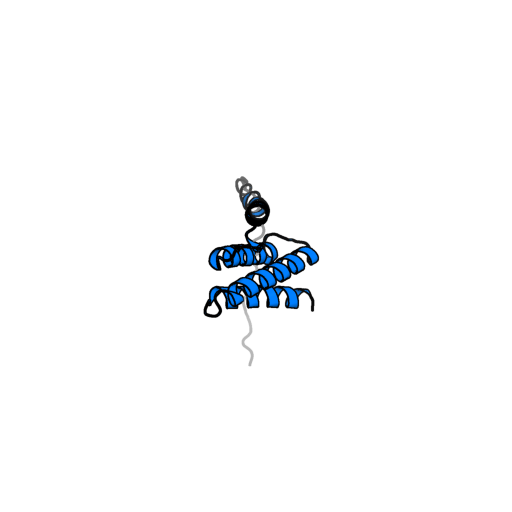1.00 98.69 95 ALA A C 1
ATOM 747 O O . ALA A 1 95 ? -7.065 -3.184 9.926 1.00 98.69 95 ALA A O 1
ATOM 748 N N . LEU A 1 96 ? -5.059 -4.018 9.318 1.00 98.56 96 LEU A N 1
ATOM 749 C CA . LEU A 1 96 ? -5.127 -5.239 10.132 1.00 98.56 96 LEU A CA 1
ATOM 750 C C . LEU A 1 96 ? -5.181 -4.926 11.627 1.00 98.56 96 LEU A C 1
ATOM 752 O O . LEU A 1 96 ? -6.022 -5.482 12.326 1.00 98.56 96 LEU A O 1
ATOM 756 N N . ASP A 1 97 ? -4.363 -3.989 12.102 1.00 98.50 97 ASP A N 1
ATOM 757 C CA . ASP A 1 97 ? -4.348 -3.594 13.515 1.00 98.50 97 ASP A CA 1
ATOM 758 C C . ASP A 1 97 ? -5.704 -3.014 13.974 1.00 98.50 97 ASP A C 1
ATOM 760 O O . ASP A 1 97 ? -6.057 -3.090 15.150 1.00 98.50 97 ASP A O 1
ATOM 764 N N . LEU A 1 98 ? -6.484 -2.436 13.050 1.00 98.50 98 LEU A N 1
ATOM 765 C CA . LEU A 1 98 ? -7.832 -1.920 13.316 1.00 98.50 98 LEU A CA 1
ATOM 766 C C . LEU A 1 98 ? -8.938 -2.962 13.085 1.00 98.50 98 LEU A C 1
ATOM 768 O O . LEU A 1 98 ? -9.984 -2.896 13.733 1.00 98.50 98 LEU A O 1
ATOM 772 N N . ARG A 1 99 ? -8.745 -3.890 12.140 1.00 98.62 99 ARG A N 1
ATOM 773 C CA . ARG A 1 99 ? -9.713 -4.927 11.758 1.00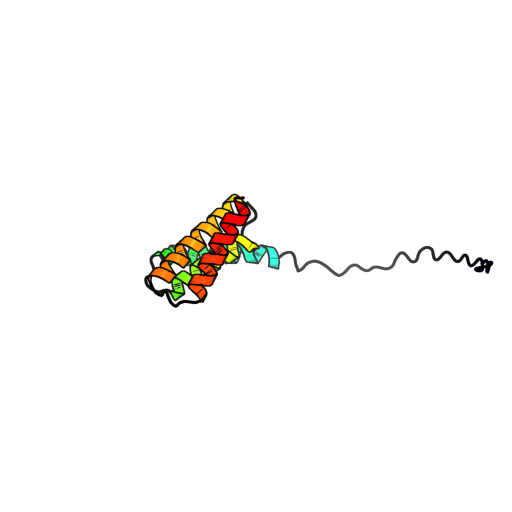 98.62 99 ARG A CA 1
ATOM 774 C C . ARG A 1 99 ? -8.990 -6.213 11.354 1.00 98.62 99 ARG A C 1
ATOM 776 O O . ARG A 1 99 ? -8.874 -6.536 10.173 1.00 98.62 99 ARG A O 1
ATOM 783 N N . GLU A 1 100 ? -8.565 -6.979 12.353 1.00 98.25 100 GLU A N 1
ATOM 784 C CA . GLU A 1 100 ? -7.764 -8.201 12.178 1.00 98.25 100 GLU A CA 1
ATOM 785 C C . GLU A 1 100 ? -8.463 -9.269 11.320 1.00 98.25 100 GLU A C 1
ATOM 787 O O . GLU A 1 100 ? -7.820 -9.996 10.567 1.00 98.25 100 GLU A O 1
ATOM 792 N N . SER A 1 101 ? -9.795 -9.346 11.377 1.00 98.38 101 SER A N 1
ATOM 793 C CA . SER A 1 101 ? -10.591 -10.301 10.594 1.00 98.38 101 SER A CA 1
ATOM 794 C C . SER A 1 101 ? -10.757 -9.923 9.114 1.00 98.38 101 SER A C 1
ATOM 796 O O . SER A 1 101 ? -11.434 -10.633 8.370 1.00 98.38 101 SER A O 1
ATOM 798 N N . SER A 1 102 ? -10.177 -8.805 8.666 1.00 98.62 102 SER A N 1
ATOM 799 C CA . SER A 1 102 ? -10.333 -8.296 7.302 1.00 98.62 102 SER A CA 1
ATOM 800 C C . SER A 1 102 ? -9.523 -9.120 6.299 1.00 98.62 102 SER A C 1
ATOM 802 O O . SER A 1 102 ? -8.310 -8.952 6.191 1.00 98.62 102 SER A O 1
ATOM 804 N N . ALA A 1 103 ? -10.197 -9.959 5.507 1.00 98.69 103 ALA A N 1
ATOM 805 C CA . ALA A 1 103 ? -9.561 -10.757 4.453 1.00 98.69 103 ALA A CA 1
ATOM 806 C C . ALA A 1 103 ? -8.769 -9.892 3.454 1.00 98.69 103 ALA A C 1
ATOM 808 O O . ALA A 1 103 ? -7.625 -10.212 3.142 1.00 98.69 103 ALA A O 1
ATOM 809 N N . ASP A 1 104 ? -9.330 -8.753 3.039 1.00 98.62 104 ASP A N 1
ATOM 810 C CA . ASP A 1 104 ? -8.658 -7.812 2.132 1.00 98.62 104 ASP A CA 1
ATOM 811 C C . ASP A 1 104 ? -7.370 -7.242 2.732 1.00 98.62 104 ASP A C 1
ATOM 813 O O . ASP A 1 104 ? -6.400 -7.012 2.018 1.00 98.62 104 ASP A O 1
ATOM 817 N N . ALA A 1 105 ? -7.333 -7.042 4.053 1.00 98.75 105 ALA A N 1
ATOM 818 C CA . ALA A 1 105 ? -6.159 -6.497 4.724 1.00 98.75 105 ALA A CA 1
ATOM 819 C C . ALA A 1 105 ? -5.028 -7.531 4.756 1.00 98.75 105 ALA A C 1
ATOM 821 O O . ALA A 1 105 ? -3.888 -7.196 4.443 1.00 98.75 105 ALA A O 1
ATOM 822 N N . HIS A 1 106 ? -5.357 -8.797 5.041 1.00 98.88 106 HIS A N 1
ATOM 823 C CA . HIS A 1 106 ? -4.409 -9.913 4.940 1.00 98.88 106 HIS A CA 1
ATOM 824 C C . HIS A 1 106 ? -3.883 -10.072 3.516 1.00 98.88 106 HIS A C 1
ATOM 826 O O . HIS A 1 106 ? -2.674 -10.178 3.316 1.00 98.88 106 HIS A O 1
ATOM 832 N N . PHE A 1 107 ? -4.781 -10.051 2.529 1.00 98.81 107 PHE A N 1
ATOM 833 C CA . PHE A 1 107 ? -4.412 -10.153 1.121 1.00 98.81 107 PHE A CA 1
ATOM 834 C C . PHE A 1 107 ? -3.477 -9.016 0.702 1.00 98.81 107 PHE A C 1
ATOM 836 O O . PHE A 1 107 ? -2.382 -9.282 0.213 1.00 98.81 107 PHE A O 1
ATOM 843 N N . LEU A 1 108 ? -3.872 -7.760 0.928 1.00 98.88 108 LEU A N 1
ATOM 844 C CA . LEU A 1 108 ? -3.088 -6.596 0.518 1.00 98.88 108 LEU A CA 1
ATOM 845 C C . LEU A 1 108 ? -1.754 -6.519 1.258 1.00 98.88 108 LEU A C 1
ATOM 847 O O . LEU A 1 108 ? -0.756 -6.148 0.642 1.00 98.88 108 LEU A O 1
ATOM 851 N N . TYR A 1 109 ? -1.706 -6.893 2.539 1.00 98.88 109 TYR A N 1
ATOM 852 C CA . TYR A 1 109 ? -0.454 -6.971 3.287 1.00 98.88 109 TYR A CA 1
ATOM 853 C C . TYR A 1 109 ? 0.498 -7.989 2.656 1.00 98.88 109 TYR A C 1
ATOM 855 O O . TYR A 1 109 ? 1.632 -7.647 2.320 1.00 98.88 109 TYR A O 1
ATOM 863 N N . ALA A 1 110 ? 0.022 -9.215 2.429 1.00 98.88 110 ALA A N 1
ATOM 864 C CA . ALA A 1 110 ? 0.827 -10.285 1.857 1.00 98.88 110 ALA A CA 1
ATOM 865 C C . ALA A 1 110 ? 1.259 -9.992 0.411 1.00 98.88 110 ALA A C 1
ATOM 867 O O . ALA A 1 110 ? 2.418 -10.216 0.068 1.00 98.88 110 ALA A O 1
ATOM 868 N N . ALA A 1 111 ? 0.359 -9.466 -0.425 1.00 98.81 111 ALA A N 1
ATOM 869 C CA . ALA A 1 111 ? 0.638 -9.144 -1.823 1.00 98.81 111 ALA A CA 1
ATOM 870 C C . ALA A 1 111 ? 1.719 -8.065 -1.948 1.00 98.81 111 ALA A C 1
ATOM 872 O O . ALA A 1 111 ? 2.687 -8.233 -2.691 1.00 98.81 111 ALA A O 1
ATOM 873 N N . ASN A 1 112 ? 1.596 -6.987 -1.173 1.00 98.81 112 ASN A N 1
ATOM 874 C CA . ASN A 1 112 ? 2.592 -5.926 -1.147 1.00 98.81 112 ASN A CA 1
ATOM 875 C C . ASN A 1 112 ? 3.931 -6.418 -0.572 1.00 98.81 112 ASN A C 1
ATOM 877 O O . ASN A 1 112 ? 4.976 -6.232 -1.191 1.00 98.81 112 ASN A O 1
ATOM 881 N N . LEU A 1 113 ? 3.916 -7.099 0.579 1.00 98.81 113 LEU A N 1
ATOM 882 C CA . LEU A 1 113 ? 5.138 -7.597 1.215 1.00 98.81 113 LEU A CA 1
ATOM 883 C C . LEU A 1 113 ? 5.884 -8.593 0.317 1.00 98.81 113 LEU A C 1
ATOM 885 O O . LEU A 1 113 ? 7.099 -8.487 0.154 1.00 98.81 113 LEU A O 1
ATOM 889 N N . GLY A 1 114 ? 5.152 -9.530 -0.290 1.00 98.69 114 GLY A N 1
ATOM 890 C CA . GLY A 1 114 ? 5.700 -10.519 -1.212 1.00 98.69 114 GLY A CA 1
ATOM 891 C C . GLY A 1 114 ? 6.306 -9.873 -2.453 1.00 98.69 114 GLY A C 1
ATOM 892 O O . GLY A 1 114 ? 7.430 -10.204 -2.814 1.00 98.69 114 GLY A O 1
ATOM 893 N N . SER A 1 115 ? 5.622 -8.892 -3.045 1.00 98.75 115 SER A N 1
ATOM 894 C CA . SER A 1 115 ? 6.123 -8.182 -4.231 1.00 98.75 115 SER A CA 1
ATOM 895 C C . SER A 1 115 ? 7.374 -7.351 -3.931 1.00 98.75 115 SER A C 1
ATOM 897 O O . SER A 1 115 ? 8.309 -7.312 -4.732 1.00 98.75 115 SER A O 1
ATOM 899 N N . ALA A 1 116 ? 7.437 -6.709 -2.758 1.00 98.56 116 ALA A N 1
ATOM 900 C CA . ALA A 1 116 ? 8.643 -6.014 -2.314 1.00 98.56 116 ALA A CA 1
ATOM 901 C C . ALA A 1 116 ? 9.820 -6.986 -2.140 1.00 98.56 116 ALA A C 1
ATOM 903 O O . ALA A 1 116 ? 10.919 -6.703 -2.619 1.00 98.56 116 ALA A O 1
ATOM 904 N N . ALA A 1 117 ? 9.585 -8.126 -1.482 1.00 98.44 117 ALA A N 1
ATOM 905 C CA . ALA A 1 117 ? 10.601 -9.148 -1.253 1.00 98.44 117 ALA A CA 1
ATOM 906 C C . ALA A 1 117 ? 11.100 -9.765 -2.569 1.00 98.44 117 ALA A C 1
ATOM 908 O O . ALA A 1 117 ? 12.306 -9.860 -2.776 1.00 98.44 117 ALA A O 1
ATOM 909 N N . GLU A 1 118 ? 10.190 -10.099 -3.488 1.00 98.25 118 GLU A N 1
ATOM 910 C CA . GLU A 1 118 ? 10.517 -10.636 -4.814 1.00 98.25 118 GLU A CA 1
ATOM 911 C C . GLU A 1 118 ? 11.441 -9.698 -5.594 1.00 98.25 118 GLU A C 1
ATOM 913 O O . GLU A 1 118 ? 12.432 -10.133 -6.180 1.00 98.25 118 GLU A O 1
ATOM 918 N N . LEU A 1 119 ? 11.152 -8.394 -5.577 1.00 97.25 119 LEU A N 1
ATOM 919 C CA . LEU A 1 119 ? 12.010 -7.426 -6.246 1.00 97.25 119 LEU A CA 1
ATOM 920 C C . LEU A 1 119 ? 13.366 -7.287 -5.562 1.00 97.25 119 LEU A C 1
ATOM 922 O O . LEU A 1 119 ? 14.336 -6.999 -6.262 1.00 97.25 119 LEU A O 1
ATOM 926 N N . GLN A 1 120 ? 13.449 -7.442 -4.239 1.00 95.56 120 GLN A N 1
ATOM 927 C CA . GLN A 1 120 ? 14.674 -7.258 -3.456 1.00 95.56 120 GLN A CA 1
ATOM 928 C C . GLN A 1 120 ? 15.665 -8.421 -3.583 1.00 95.56 120 GLN A C 1
ATOM 930 O O . GLN A 1 120 ? 16.864 -8.134 -3.658 1.00 95.56 120 GLN A O 1
ATOM 935 N N . GLY A 1 121 ? 15.172 -9.656 -3.724 1.00 90.50 121 GLY A N 1
ATOM 936 C CA . GLY A 1 121 ? 15.980 -10.871 -3.887 1.00 90.50 121 GLY A CA 1
ATOM 937 C C . GLY A 1 121 ? 16.174 -11.639 -2.590 1.00 90.50 121 GLY A C 1
ATOM 938 O O . GLY A 1 121 ? 16.896 -11.125 -1.708 1.00 90.50 121 GLY A O 1
#

Foldseek 3Di:
DDDDDDDDDDDDDDDPDDDDDDDDDDDPVVVLVVVLVVLVVVLVVLVVVVLLVDLDLVSLLVNLVSLLCCLVRNDDDLVSSLVSLVVSLVSLVSSCVNPVPDPSSVVSNCSSVVSNVVSVD